Protein AF-A0A0J7KRP5-F1 (afdb_monomer_lite)

Sequence (145 aa):
MEEEKGASNAQILWSACQSLARAVKITSPDVTIRPLEHEIKAVSKAAPKEDPLVCAAIRSIPEEAAKRGVFPEDALRERFLKVENVARRLAMVPEEGAALPIYLLSYLQSFLIIKTANPIPKKELEDEPIDVNSLNTYDILQRAR

Organism: Lasius niger (NCBI:txid67767)

Radius of gyration: 23.89 Å; chains: 1; bounding box: 49×39×72 Å

pLDDT: mean 85.28, std 8.51, range [55.41, 94.62]

Secondary structure (DSSP, 8-state):
-HHHHHHHHHHHHHHHHHHHHHHHT---SS------HHHHHHHHHHS-TT-HHHHHHHHTS-HHHHHH----HHHHHHHHHHHHHHHHHTTTS-TT---HHHHHHHHHHHHHS-TTS-PPPHHHHTTPPP-GGG--HHHHHHHT-

InterPro domains:
  IPR019133 MICOS complex subunit MIC60 [PF09731] (3-145)
  IPR019133 MICOS complex subunit MIC60 [PTHR15415] (2-145)

Structure (mmCIF, N/CA/C/O backbone):
data_AF-A0A0J7KRP5-F1
#
_entry.id   AF-A0A0J7KRP5-F1
#
loop_
_atom_site.group_PDB
_atom_site.id
_atom_site.type_symbol
_atom_site.label_atom_id
_atom_site.label_alt_id
_atom_site.label_comp_id
_atom_site.label_asym_id
_atom_site.label_entity_id
_atom_site.label_seq_id
_atom_site.pdbx_PDB_ins_code
_atom_site.Cartn_x
_atom_site.Cartn_y
_atom_site.Cartn_z
_atom_site.occupancy
_atom_site.B_iso_or_equiv
_atom_site.auth_seq_id
_atom_site.auth_comp_id
_atom_site.auth_asym_id
_atom_site.auth_atom_id
_atom_site.pdbx_PDB_model_num
ATOM 1 N N . MET A 1 1 ? -20.192 0.481 43.162 1.00 58.44 1 MET A N 1
ATOM 2 C CA . MET A 1 1 ? -21.009 -0.320 42.219 1.00 58.44 1 MET A CA 1
ATOM 3 C C . MET A 1 1 ? -21.100 0.308 40.823 1.00 58.44 1 MET A C 1
ATOM 5 O O . MET A 1 1 ? -20.919 -0.417 39.855 1.00 58.44 1 MET A O 1
ATOM 9 N N . GLU A 1 2 ? -21.368 1.614 40.665 1.00 66.38 2 GLU A N 1
ATOM 10 C CA . GLU A 1 2 ? -21.346 2.259 39.330 1.00 66.38 2 GLU A CA 1
ATOM 11 C C . GLU A 1 2 ? -19.928 2.411 38.756 1.00 66.38 2 GLU A C 1
ATOM 13 O O . GLU A 1 2 ? -19.707 2.110 37.585 1.00 66.38 2 GLU A O 1
ATOM 18 N N . GLU A 1 3 ? -18.947 2.762 39.592 1.00 71.81 3 GLU A N 1
ATOM 19 C CA . GLU A 1 3 ? -17.533 2.863 39.192 1.00 71.81 3 GLU A CA 1
ATOM 20 C C . GLU A 1 3 ? -16.952 1.519 38.723 1.00 71.81 3 GLU A C 1
ATOM 22 O O . GLU A 1 3 ? -16.252 1.456 37.715 1.00 71.81 3 GLU A O 1
ATOM 27 N N . GLU A 1 4 ? -17.309 0.416 39.389 1.00 73.81 4 GLU A N 1
ATOM 28 C CA . GLU A 1 4 ? -16.887 -0.940 39.004 1.00 73.81 4 GLU A CA 1
ATOM 29 C C . GLU A 1 4 ? -17.476 -1.367 37.651 1.00 73.81 4 GLU A C 1
ATOM 31 O O . GLU A 1 4 ? -16.788 -1.990 36.842 1.00 73.81 4 GLU A O 1
ATOM 36 N N . LYS A 1 5 ? -18.733 -0.991 37.362 1.00 76.88 5 LYS A N 1
ATOM 37 C CA . LYS A 1 5 ? -19.363 -1.229 36.051 1.00 76.88 5 LYS A CA 1
ATOM 38 C C . LYS A 1 5 ? -18.689 -0.407 34.952 1.00 76.88 5 LYS A C 1
ATOM 40 O O . LYS A 1 5 ? -18.452 -0.930 33.866 1.00 76.88 5 LYS A O 1
ATOM 45 N N . GLY A 1 6 ? -18.345 0.851 35.235 1.00 77.25 6 GLY A N 1
ATOM 46 C CA . GLY A 1 6 ? -17.586 1.704 34.317 1.00 77.25 6 GLY A CA 1
ATOM 47 C C . GLY A 1 6 ? -16.208 1.122 33.992 1.00 77.25 6 GLY A C 1
ATOM 48 O O . GLY A 1 6 ? -15.852 0.995 32.820 1.00 77.25 6 GLY A O 1
ATOM 49 N N . ALA A 1 7 ? -15.472 0.684 35.017 1.00 81.56 7 ALA A N 1
ATOM 50 C CA . ALA A 1 7 ? -14.165 0.051 34.859 1.00 81.56 7 ALA A CA 1
ATOM 51 C C . ALA A 1 7 ? -14.240 -1.258 34.053 1.00 81.56 7 ALA A C 1
ATOM 53 O O . ALA A 1 7 ? -13.416 -1.485 33.166 1.00 81.56 7 ALA A O 1
ATOM 54 N N . SER A 1 8 ? -15.255 -2.093 34.303 1.00 84.31 8 SER A N 1
ATOM 55 C CA . SER A 1 8 ? -15.474 -3.335 33.551 1.00 84.31 8 SER A CA 1
ATOM 56 C C . SER A 1 8 ? -15.777 -3.072 32.069 1.00 84.31 8 SER A C 1
ATOM 58 O O . SER A 1 8 ? -15.164 -3.685 31.194 1.00 84.31 8 SER A O 1
ATOM 60 N N . ASN A 1 9 ? -16.645 -2.104 31.764 1.00 85.81 9 ASN A N 1
ATOM 61 C CA . ASN A 1 9 ? -16.977 -1.744 30.382 1.00 85.81 9 ASN A CA 1
ATOM 62 C C . ASN A 1 9 ? -15.759 -1.206 29.617 1.00 85.81 9 ASN A C 1
ATOM 64 O O . ASN A 1 9 ? -15.531 -1.582 28.467 1.00 85.81 9 ASN A O 1
ATOM 68 N N . ALA A 1 10 ? -14.935 -0.378 30.265 1.00 86.75 10 ALA A N 1
ATOM 69 C CA . ALA A 1 10 ? -13.707 0.140 29.670 1.00 86.75 10 ALA A CA 1
ATOM 70 C C . ALA A 1 10 ? -12.704 -0.981 29.336 1.00 86.75 10 ALA A C 1
ATOM 72 O O . ALA A 1 10 ? -12.079 -0.955 28.275 1.00 86.75 10 ALA A O 1
ATOM 73 N N . GLN A 1 11 ? -12.583 -1.999 30.196 1.00 90.50 11 GLN A N 1
ATOM 74 C CA . GLN A 1 11 ? -11.738 -3.169 29.932 1.00 90.50 11 GLN A CA 1
ATOM 75 C C . GLN A 1 11 ? -12.235 -3.976 28.727 1.00 90.50 11 GLN A C 1
ATOM 77 O O . GLN A 1 11 ? -11.433 -4.383 27.881 1.00 90.50 11 GLN A O 1
ATOM 82 N N . ILE A 1 12 ? -13.552 -4.178 28.616 1.00 91.38 12 ILE A N 1
ATOM 83 C CA . ILE A 1 12 ? -14.155 -4.899 27.489 1.00 91.38 12 ILE A CA 1
ATOM 84 C C . ILE A 1 12 ? -13.910 -4.130 26.185 1.00 91.38 12 ILE A C 1
ATOM 86 O O . ILE A 1 12 ? -13.427 -4.718 25.214 1.00 91.38 12 ILE A O 1
ATOM 90 N N . LEU A 1 13 ? -14.134 -2.813 26.180 1.00 91.56 13 LEU A N 1
ATOM 91 C CA . LEU A 1 13 ? -13.856 -1.954 25.029 1.00 91.56 13 LEU A CA 1
ATOM 92 C C . LEU A 1 13 ? -12.380 -1.999 24.623 1.00 91.56 13 LEU A C 1
ATOM 94 O O . LEU A 1 13 ? -12.068 -2.214 23.452 1.00 91.56 13 LEU A O 1
ATOM 98 N N . TRP A 1 14 ? -11.466 -1.877 25.586 1.00 92.94 14 TRP A N 1
ATOM 99 C CA . TRP A 1 14 ? -10.030 -1.983 25.335 1.00 92.94 14 TRP A CA 1
ATOM 100 C C . TRP A 1 14 ? -9.656 -3.323 24.692 1.00 92.94 14 TRP A C 1
ATOM 102 O O . TRP A 1 14 ? -8.918 -3.356 23.706 1.00 92.94 14 TRP A O 1
ATOM 112 N N . SER A 1 15 ? -10.200 -4.431 25.200 1.00 94.62 15 SER A N 1
ATOM 113 C CA . SER A 1 15 ? -9.934 -5.768 24.658 1.00 94.62 15 SER A CA 1
ATOM 114 C C . SER A 1 15 ? -10.456 -5.947 23.223 1.00 94.62 15 SER A C 1
ATOM 116 O O . SER A 1 15 ? -9.783 -6.568 22.390 1.00 94.62 15 SER A O 1
ATOM 118 N N . ALA A 1 16 ? -11.608 -5.346 22.903 1.00 93.19 16 ALA A N 1
ATOM 119 C CA . ALA A 1 16 ? -12.168 -5.335 21.556 1.00 93.19 16 ALA A CA 1
ATOM 120 C C . ALA A 1 16 ? -11.287 -4.515 20.598 1.00 93.19 16 ALA A C 1
ATOM 122 O O . ALA A 1 16 ? -10.922 -5.006 19.528 1.00 93.19 16 ALA A O 1
ATOM 123 N N . CYS A 1 17 ? -10.849 -3.322 21.013 1.00 92.88 17 CYS A N 1
ATOM 124 C CA . CYS A 1 17 ? -9.926 -2.487 20.241 1.00 92.88 17 CYS A CA 1
ATOM 125 C C . CYS A 1 17 ? -8.575 -3.177 20.005 1.00 92.88 17 CYS A C 1
ATOM 127 O O . CYS A 1 17 ? -8.038 -3.126 18.902 1.00 92.88 17 CYS A O 1
ATOM 129 N N . GLN A 1 18 ? -8.038 -3.875 21.009 1.00 94.12 18 GLN A N 1
ATOM 130 C CA . GLN A 1 18 ? -6.805 -4.653 20.869 1.00 94.12 18 GLN A CA 1
ATOM 131 C C . GLN A 1 18 ? -6.960 -5.811 19.880 1.00 94.12 18 GLN A C 1
ATOM 133 O O . GLN A 1 18 ? -6.052 -6.087 19.096 1.00 94.12 18 GLN A O 1
ATOM 138 N N . SER A 1 19 ? -8.116 -6.475 19.881 1.00 92.38 19 SER A N 1
ATOM 139 C CA . SER A 1 19 ? -8.410 -7.536 18.915 1.00 92.38 19 SER A CA 1
ATOM 140 C C . SER A 1 19 ? -8.477 -6.991 17.487 1.00 92.38 19 SER A C 1
ATOM 142 O O . SER A 1 19 ? -7.871 -7.576 16.591 1.00 92.38 19 SER A O 1
ATOM 144 N N . LEU A 1 20 ? -9.120 -5.834 17.288 1.00 91.06 20 LEU A N 1
ATOM 145 C CA . LEU A 1 20 ? -9.148 -5.139 15.999 1.00 91.06 20 LEU A CA 1
ATOM 146 C C . LEU A 1 20 ? -7.741 -4.705 15.554 1.00 91.06 20 LEU A C 1
ATOM 148 O O . LEU A 1 20 ? -7.345 -4.959 14.421 1.00 91.06 20 LEU A O 1
ATOM 152 N N . ALA A 1 21 ? -6.950 -4.110 16.450 1.00 91.25 21 ALA A N 1
ATOM 153 C CA . ALA A 1 21 ? -5.587 -3.675 16.146 1.00 91.25 21 ALA A CA 1
ATOM 154 C C . ALA A 1 21 ? -4.686 -4.848 15.728 1.00 91.25 21 ALA A C 1
ATOM 156 O O . ALA A 1 21 ? -3.899 -4.726 14.790 1.00 91.25 21 ALA A O 1
ATOM 157 N N . ARG A 1 22 ? -4.827 -6.006 16.385 1.00 88.75 22 ARG A N 1
ATOM 158 C CA . ARG A 1 22 ? -4.129 -7.237 15.992 1.00 88.75 22 ARG A CA 1
ATOM 159 C C . ARG A 1 22 ? -4.597 -7.755 14.640 1.00 88.75 22 ARG A C 1
ATOM 161 O O . ARG A 1 22 ? -3.756 -8.195 13.871 1.00 88.75 22 ARG A O 1
ATOM 168 N N . ALA A 1 23 ? -5.896 -7.680 14.346 1.00 87.75 23 ALA A N 1
ATOM 169 C CA . ALA A 1 23 ? -6.457 -8.091 13.060 1.00 87.75 23 ALA A CA 1
ATOM 170 C C . ALA A 1 23 ? -5.892 -7.276 11.884 1.00 87.75 23 ALA A C 1
ATOM 172 O O . ALA A 1 23 ? -5.677 -7.821 10.807 1.00 87.75 23 ALA A O 1
ATOM 173 N N . VAL A 1 24 ? -5.610 -5.987 12.102 1.00 88.75 24 VAL A N 1
ATOM 174 C CA . VAL A 1 24 ? -5.020 -5.095 11.088 1.00 88.75 24 VAL A CA 1
ATOM 175 C C . VAL A 1 24 ? -3.506 -5.297 10.949 1.00 88.75 24 VAL A C 1
ATOM 177 O O . VAL A 1 24 ? -2.963 -5.169 9.856 1.00 88.75 24 VAL A O 1
ATOM 180 N N . LYS A 1 25 ? -2.809 -5.628 12.043 1.00 86.06 25 LYS A N 1
ATOM 181 C CA . LYS A 1 25 ? -1.342 -5.771 12.086 1.00 86.06 25 LYS A CA 1
ATOM 182 C C . LYS A 1 25 ? -0.838 -7.202 11.864 1.00 86.06 25 LYS A C 1
ATOM 184 O O . LYS A 1 25 ? 0.277 -7.508 12.271 1.00 86.06 25 LYS A O 1
ATOM 189 N N . ILE A 1 26 ? -1.636 -8.106 11.293 1.00 78.50 26 ILE A N 1
ATOM 190 C CA . ILE A 1 26 ? -1.206 -9.500 11.101 1.00 78.50 26 ILE A CA 1
ATOM 191 C C . ILE A 1 26 ? -0.001 -9.535 10.155 1.00 78.50 26 ILE A C 1
ATOM 193 O O . ILE A 1 26 ? -0.157 -9.406 8.949 1.00 78.50 26 ILE A O 1
ATOM 197 N N . THR A 1 27 ? 1.194 -9.758 10.695 1.00 63.62 27 THR A N 1
ATOM 198 C CA . THR A 1 27 ? 2.411 -10.004 9.916 1.00 63.62 27 THR A CA 1
ATOM 199 C C . THR A 1 27 ? 2.556 -11.514 9.724 1.00 63.62 27 THR A C 1
ATOM 201 O O . THR A 1 27 ? 3.267 -12.179 10.475 1.00 63.62 27 THR A O 1
ATOM 204 N N . SER A 1 28 ? 1.825 -12.089 8.765 1.00 63.41 28 SER A N 1
ATOM 205 C CA . SER A 1 28 ? 2.023 -13.477 8.326 1.00 63.41 28 SER A CA 1
ATOM 206 C C . SER A 1 28 ? 2.585 -13.521 6.900 1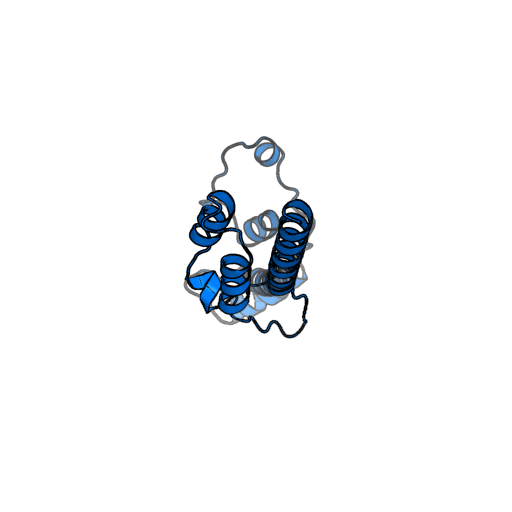.00 63.41 28 SER A C 1
ATOM 208 O O . SER A 1 28 ? 2.175 -12.714 6.065 1.00 63.41 28 SER A O 1
ATOM 210 N N . PRO A 1 29 ? 3.514 -14.453 6.604 1.00 59.00 29 PRO A N 1
ATOM 211 C CA . PRO A 1 29 ? 4.128 -14.581 5.278 1.00 59.00 29 PRO A CA 1
ATOM 212 C C . PRO A 1 29 ? 3.119 -15.019 4.205 1.00 59.00 29 PRO A C 1
ATOM 214 O O . PRO A 1 29 ? 3.212 -14.585 3.060 1.00 59.00 29 PRO A O 1
ATOM 217 N N . ASP A 1 30 ? 2.114 -15.814 4.586 1.00 64.00 30 ASP A N 1
ATOM 218 C CA . ASP A 1 30 ? 0.900 -16.004 3.794 1.00 64.00 30 ASP A CA 1
ATOM 219 C C . ASP A 1 30 ? -0.083 -14.898 4.170 1.00 64.00 30 ASP A C 1
ATOM 221 O O . ASP A 1 30 ? -0.697 -14.908 5.241 1.00 64.00 30 ASP A O 1
ATOM 225 N N . VAL A 1 31 ? -0.174 -13.886 3.311 1.00 62.94 31 VAL A N 1
ATOM 226 C CA . VAL A 1 31 ? -0.999 -12.694 3.522 1.00 62.94 31 VAL A CA 1
ATOM 227 C C . VAL A 1 31 ? -2.464 -13.046 3.265 1.00 62.94 31 VAL A C 1
ATOM 229 O O . VAL A 1 31 ? -3.053 -12.685 2.247 1.00 62.94 31 VAL A O 1
ATOM 232 N N . THR A 1 32 ? -3.070 -13.791 4.184 1.00 71.94 32 THR A N 1
ATOM 233 C CA . THR A 1 32 ? -4.509 -14.037 4.175 1.00 71.94 32 THR A CA 1
ATOM 234 C C . THR A 1 32 ? -5.200 -12.846 4.818 1.00 71.94 32 THR A C 1
ATOM 236 O O . THR A 1 32 ? -5.224 -12.707 6.043 1.00 71.94 32 THR A O 1
ATOM 239 N N . ILE A 1 33 ? -5.750 -11.964 3.987 1.00 82.75 33 ILE A N 1
ATOM 240 C CA . ILE A 1 33 ? -6.621 -10.896 4.473 1.00 82.75 33 ILE A CA 1
ATOM 241 C C . ILE A 1 33 ? -7.876 -11.547 5.051 1.00 82.75 33 ILE A C 1
ATOM 243 O O . ILE A 1 33 ? -8.466 -12.428 4.420 1.00 82.75 33 ILE A O 1
ATOM 247 N N . ARG A 1 34 ? -8.292 -11.103 6.235 1.00 86.44 34 ARG A N 1
ATOM 248 C CA . ARG A 1 34 ? -9.556 -11.518 6.839 1.00 86.44 34 ARG A CA 1
ATOM 249 C C . ARG A 1 34 ? -10.511 -10.330 6.978 1.00 86.44 34 ARG A C 1
ATOM 251 O O . ARG A 1 34 ? -10.038 -9.222 7.241 1.00 86.44 34 ARG A O 1
ATOM 258 N N . PRO A 1 35 ? -11.831 -10.548 6.864 1.00 91.06 35 PRO A N 1
ATOM 259 C CA . PRO A 1 35 ? -12.830 -9.524 7.157 1.00 91.06 35 PRO A CA 1
ATOM 260 C C . PRO A 1 35 ? -12.669 -8.965 8.579 1.00 91.06 35 PRO A C 1
ATOM 262 O O . PRO A 1 35 ? -12.409 -9.729 9.507 1.00 91.06 35 PRO A O 1
ATOM 265 N N . LEU A 1 36 ? -12.858 -7.652 8.749 1.00 91.62 36 LEU A N 1
ATOM 266 C CA . LEU A 1 36 ? -12.781 -6.947 10.043 1.00 91.62 36 LEU A CA 1
ATOM 267 C C . LEU A 1 36 ? -14.163 -6.715 10.675 1.00 91.62 36 LEU A C 1
ATOM 269 O O . LEU A 1 36 ? -14.282 -6.137 11.755 1.00 91.62 36 LEU A O 1
ATOM 273 N N . GLU A 1 37 ? -15.231 -7.121 9.988 1.00 92.00 37 GLU A N 1
ATOM 274 C CA . GLU A 1 37 ? -16.612 -6.860 10.392 1.00 92.00 37 GLU A CA 1
ATOM 275 C C . GLU A 1 37 ? -16.945 -7.431 11.779 1.00 92.00 37 GLU A C 1
ATOM 277 O O . GLU A 1 37 ? -17.687 -6.813 12.546 1.00 92.00 37 GLU A O 1
ATOM 282 N N . HIS A 1 38 ? -16.382 -8.589 12.130 1.00 91.31 38 HIS A N 1
ATOM 283 C CA . HIS A 1 38 ? -16.604 -9.207 13.435 1.00 91.31 38 HIS A CA 1
ATOM 284 C C . HIS A 1 38 ? -15.993 -8.365 14.567 1.00 91.31 38 HIS A C 1
ATOM 286 O O . HIS A 1 38 ? -16.648 -8.101 15.576 1.00 91.31 38 HIS A O 1
ATOM 292 N N . GLU A 1 39 ? -14.764 -7.893 14.383 1.00 91.94 39 GLU A N 1
ATOM 293 C CA . GLU A 1 39 ? -14.031 -7.059 15.329 1.00 91.94 39 GLU A CA 1
ATOM 294 C C . GLU A 1 39 ? -14.662 -5.669 15.461 1.00 91.94 39 GLU A C 1
ATOM 296 O O . GLU A 1 39 ? -14.823 -5.174 16.575 1.00 91.94 39 GLU A O 1
ATOM 301 N N . ILE A 1 40 ? -15.110 -5.069 14.355 1.00 92.38 40 ILE A N 1
ATOM 302 C CA . ILE A 1 40 ? -15.822 -3.782 14.367 1.00 92.38 40 ILE A CA 1
ATOM 303 C C . ILE A 1 40 ? -17.152 -3.906 15.129 1.00 92.38 40 ILE A C 1
ATOM 305 O O . ILE A 1 40 ? -17.466 -3.060 15.968 1.00 92.38 40 ILE A O 1
ATOM 309 N N . LYS A 1 41 ? -17.911 -4.993 14.915 1.00 91.75 41 LYS A N 1
ATOM 310 C CA . LYS A 1 41 ? -19.137 -5.290 15.682 1.00 91.75 41 LYS A CA 1
ATOM 311 C C . LYS A 1 41 ? -18.856 -5.543 17.164 1.00 91.75 41 LYS A C 1
ATOM 313 O O . LYS A 1 41 ? -19.700 -5.242 18.007 1.00 91.75 41 LYS A O 1
ATOM 318 N N . ALA A 1 42 ? -17.704 -6.116 17.507 1.00 91.25 42 ALA A N 1
ATOM 319 C CA . ALA A 1 42 ? -17.309 -6.298 18.900 1.00 91.25 42 ALA A CA 1
ATOM 320 C C . ALA A 1 42 ? -17.039 -4.946 19.579 1.00 91.25 42 ALA A C 1
ATOM 322 O O . ALA A 1 42 ? -17.541 -4.712 20.676 1.00 91.25 42 ALA A O 1
ATOM 323 N N . VAL A 1 43 ? -16.339 -4.028 18.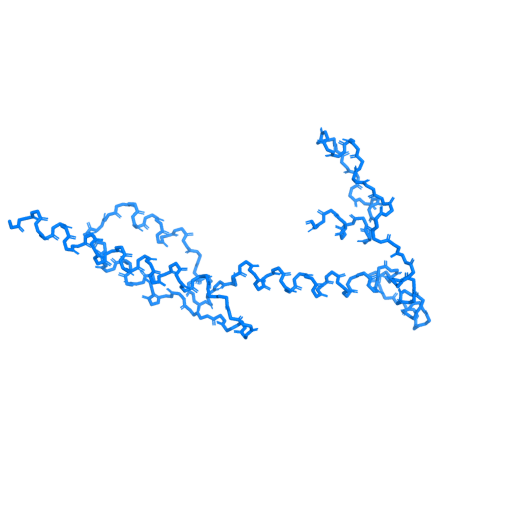900 1.00 91.50 43 VAL A N 1
ATOM 324 C CA . VAL A 1 43 ? -16.110 -2.657 19.391 1.00 91.50 43 VAL A CA 1
ATOM 325 C C . VAL A 1 43 ? -17.433 -1.901 19.544 1.00 91.50 43 VAL A C 1
ATOM 327 O O . VAL A 1 43 ? -17.662 -1.282 20.581 1.00 91.50 43 VAL A O 1
ATOM 330 N N . SER A 1 44 ? -18.350 -2.016 18.576 1.00 90.06 44 SER A N 1
ATOM 331 C CA . SER A 1 44 ? -19.655 -1.344 18.648 1.00 90.06 44 SER A CA 1
ATOM 332 C C . SER A 1 44 ? -20.527 -1.836 19.809 1.00 90.06 44 SER A C 1
ATOM 334 O O . SER A 1 44 ? -21.317 -1.069 20.345 1.00 90.06 44 SER A O 1
ATOM 336 N N . LYS A 1 45 ? -20.415 -3.117 20.185 1.00 89.06 45 LYS A N 1
ATOM 337 C CA . LYS A 1 45 ? -21.156 -3.717 21.310 1.00 89.06 45 LYS A CA 1
ATOM 338 C C . LYS A 1 45 ? -20.521 -3.430 22.668 1.00 89.06 45 LYS A C 1
ATOM 340 O O . LYS A 1 45 ? -21.232 -3.389 23.666 1.00 89.06 45 LYS A O 1
ATOM 345 N N . ALA A 1 46 ? -19.197 -3.302 22.705 1.00 87.00 46 ALA A N 1
ATOM 346 C CA . ALA A 1 46 ? -18.433 -3.037 23.919 1.00 87.00 46 ALA A CA 1
ATOM 347 C C . ALA A 1 46 ? -18.519 -1.572 24.371 1.00 87.00 46 ALA A C 1
ATOM 349 O O . ALA A 1 46 ? -18.310 -1.276 25.546 1.00 87.00 46 ALA A O 1
ATOM 350 N N . ALA A 1 47 ? -18.800 -0.659 23.440 1.00 84.25 47 ALA A N 1
ATOM 351 C CA . ALA A 1 47 ? -18.925 0.754 23.741 1.00 84.25 47 ALA A CA 1
ATOM 352 C C . ALA A 1 47 ? -20.154 1.036 24.629 1.00 84.25 47 ALA A C 1
ATOM 354 O O . ALA A 1 47 ? -21.207 0.412 24.447 1.00 84.25 47 ALA A O 1
ATOM 355 N N . PRO A 1 48 ? -20.059 1.998 25.567 1.00 80.00 48 PRO A N 1
ATOM 356 C CA . PRO A 1 48 ? -21.229 2.550 26.241 1.00 80.00 48 PRO A CA 1
ATOM 357 C C . PRO A 1 48 ? -22.262 3.016 25.208 1.00 80.00 48 PRO A C 1
ATOM 359 O O . PRO A 1 48 ? -21.886 3.424 24.108 1.00 80.00 48 PRO A O 1
ATOM 362 N N . LYS A 1 49 ? -23.555 2.945 25.557 1.00 70.69 49 LYS A N 1
ATOM 363 C CA . LYS A 1 49 ? -24.661 3.318 24.658 1.00 70.69 49 LYS A CA 1
ATOM 364 C C . LYS A 1 49 ? -24.355 4.652 23.964 1.00 70.69 49 LYS A C 1
ATOM 366 O O . LYS A 1 49 ? -24.331 5.684 24.622 1.00 70.69 49 LYS A O 1
ATOM 371 N N . GLU A 1 50 ? -24.130 4.579 22.653 1.00 68.81 50 GLU A N 1
ATOM 372 C CA . GLU A 1 50 ? -23.976 5.724 21.748 1.00 68.81 50 GLU A CA 1
ATOM 373 C C . GLU A 1 50 ? -22.842 6.697 22.108 1.00 68.81 50 GLU A C 1
ATOM 375 O O . GLU A 1 50 ? -23.002 7.905 21.957 1.00 68.81 50 GLU A O 1
ATOM 380 N N . ASP A 1 51 ? -21.678 6.191 22.537 1.00 84.62 51 ASP A N 1
ATOM 381 C CA . ASP A 1 51 ? -20.477 7.031 22.621 1.00 84.62 51 ASP A CA 1
ATOM 382 C C . ASP A 1 51 ? -20.212 7.711 21.253 1.00 84.62 51 ASP A C 1
ATOM 384 O O . ASP A 1 51 ? -19.907 7.017 20.268 1.00 84.62 51 ASP A O 1
ATOM 388 N N . PRO A 1 52 ? -20.315 9.057 21.162 1.00 88.19 52 PRO A N 1
ATOM 389 C CA . PRO A 1 52 ? -20.170 9.777 19.901 1.00 88.19 52 PRO A CA 1
ATOM 390 C C . PRO A 1 52 ? -18.819 9.529 19.233 1.00 88.19 52 PRO A C 1
ATOM 392 O O . PRO A 1 52 ? -18.744 9.477 18.003 1.00 88.19 52 PRO A O 1
ATOM 395 N N . LEU A 1 53 ? -17.759 9.344 20.028 1.00 88.69 53 LEU A N 1
ATOM 396 C CA . LEU A 1 53 ? -16.407 9.127 19.528 1.00 88.69 53 LEU A CA 1
ATOM 397 C C . LEU A 1 53 ? -16.294 7.763 18.845 1.00 88.69 53 LEU A C 1
ATOM 399 O O . LEU A 1 53 ? -15.795 7.665 17.723 1.00 88.69 53 LEU A O 1
ATOM 403 N N . VAL A 1 54 ? -16.800 6.714 19.498 1.00 89.31 54 VAL A N 1
ATOM 404 C CA . VAL A 1 54 ? -16.755 5.351 18.954 1.00 89.31 54 VAL A CA 1
ATOM 405 C C . VAL A 1 54 ? -17.650 5.239 17.721 1.00 89.31 54 VAL A C 1
ATOM 407 O O . VAL A 1 54 ? -17.243 4.662 16.713 1.00 89.31 54 VAL A O 1
ATOM 410 N N . CYS A 1 55 ? -18.838 5.847 17.745 1.00 88.12 55 CYS A N 1
ATOM 411 C CA . CYS A 1 55 ? -19.720 5.879 16.581 1.00 88.12 55 CYS A CA 1
ATOM 412 C C . CYS A 1 55 ? -19.095 6.619 15.390 1.00 88.12 55 CYS A C 1
ATOM 414 O O . CYS A 1 55 ? -19.201 6.135 14.261 1.00 88.12 55 CYS A O 1
ATOM 416 N N . ALA A 1 56 ? -18.435 7.759 15.614 1.00 91.62 56 ALA A N 1
ATOM 417 C CA . ALA A 1 56 ? -17.742 8.491 14.555 1.00 91.62 56 ALA A CA 1
ATOM 418 C C . ALA A 1 56 ? -16.572 7.682 13.971 1.00 91.62 56 ALA A C 1
ATOM 420 O O . ALA A 1 56 ? -16.437 7.601 12.751 1.00 91.62 56 ALA A O 1
ATOM 421 N N . ALA A 1 57 ? -15.779 7.029 14.827 1.00 91.31 57 ALA A N 1
ATOM 422 C CA . ALA A 1 57 ? -14.654 6.197 14.405 1.00 91.31 57 ALA A CA 1
ATOM 423 C C . ALA A 1 57 ? -15.091 4.954 13.615 1.00 91.31 57 ALA A C 1
ATOM 425 O O . ALA A 1 57 ? -14.434 4.578 12.655 1.00 91.31 57 ALA A O 1
ATOM 426 N N . ILE A 1 58 ? -16.207 4.316 13.977 1.00 90.69 58 ILE A N 1
ATOM 427 C CA . ILE A 1 58 ? -16.728 3.169 13.216 1.00 90.69 58 ILE A CA 1
ATOM 428 C C . ILE A 1 58 ? -17.286 3.623 11.861 1.00 90.69 58 ILE A C 1
ATOM 430 O O . ILE A 1 58 ? -17.072 2.950 10.857 1.00 90.69 58 ILE A O 1
ATOM 434 N N . ARG A 1 59 ? -17.974 4.772 11.813 1.00 90.62 59 ARG A N 1
ATOM 435 C CA . ARG A 1 59 ? -18.537 5.330 10.569 1.00 90.62 59 ARG A CA 1
ATOM 436 C C . ARG A 1 59 ? -17.476 5.816 9.584 1.00 90.62 59 ARG A C 1
ATOM 438 O O . ARG A 1 59 ? -17.767 5.879 8.395 1.00 90.62 59 ARG A O 1
ATOM 445 N N . SER A 1 60 ? -16.278 6.169 10.050 1.00 93.00 60 SER A N 1
ATOM 446 C CA . SER A 1 60 ? -15.179 6.579 9.169 1.00 93.00 60 SER A CA 1
ATOM 447 C C . SER A 1 60 ? -14.480 5.402 8.482 1.00 93.00 60 SER A C 1
ATOM 449 O O . SER A 1 60 ? -13.729 5.621 7.532 1.00 93.00 60 SER A O 1
ATOM 451 N N . ILE A 1 61 ? -14.723 4.161 8.922 1.00 91.94 61 ILE A N 1
ATOM 452 C CA . ILE A 1 61 ? -14.139 2.967 8.304 1.00 91.94 61 ILE A CA 1
ATOM 453 C C . ILE A 1 61 ? -14.882 2.661 6.992 1.00 91.94 61 ILE A C 1
ATOM 455 O O . ILE A 1 61 ? -16.093 2.435 7.019 1.00 91.94 61 ILE A O 1
ATOM 459 N N . PRO A 1 62 ? -14.181 2.582 5.845 1.00 93.69 62 PRO A N 1
ATOM 460 C CA . PRO A 1 62 ? -14.800 2.204 4.579 1.00 93.69 62 PRO A CA 1
ATOM 461 C C . PRO A 1 62 ? -15.401 0.794 4.627 1.00 93.69 62 PRO A C 1
ATOM 463 O O . PRO A 1 62 ? -14.772 -0.142 5.130 1.00 93.69 62 PRO A O 1
ATOM 466 N N . GLU A 1 63 ? -16.577 0.599 4.022 1.00 91.62 63 GLU A N 1
ATOM 467 C CA . GLU A 1 63 ? -17.226 -0.722 3.976 1.00 91.62 63 GLU A CA 1
ATOM 468 C C . GLU A 1 63 ? -16.356 -1.793 3.310 1.00 91.62 63 GLU A C 1
ATOM 470 O O . GLU A 1 63 ? -16.372 -2.957 3.715 1.00 91.62 63 GLU A O 1
ATOM 475 N N . GLU A 1 64 ? -15.576 -1.405 2.298 1.00 92.00 64 GLU A N 1
ATOM 476 C CA . GLU A 1 64 ? -14.658 -2.310 1.611 1.00 92.00 64 GLU A CA 1
ATOM 477 C C . GLU A 1 64 ? -13.590 -2.850 2.572 1.00 92.00 64 GLU A C 1
ATOM 479 O O . GLU A 1 64 ? -13.317 -4.051 2.580 1.00 92.00 64 GLU A O 1
ATOM 484 N N . ALA A 1 65 ? -13.043 -1.992 3.440 1.00 90.31 65 ALA A N 1
ATOM 485 C CA . ALA A 1 65 ? -12.071 -2.389 4.455 1.00 90.31 65 ALA A CA 1
ATOM 486 C C . ALA A 1 65 ? -12.699 -3.305 5.516 1.00 90.31 65 ALA A C 1
ATOM 488 O O . ALA A 1 65 ? -12.046 -4.238 5.979 1.00 90.31 65 ALA A O 1
ATOM 489 N N . ALA A 1 66 ? -13.971 -3.096 5.866 1.00 91.88 66 ALA A N 1
ATOM 490 C CA . ALA A 1 66 ? -14.679 -3.951 6.817 1.00 91.88 66 ALA A CA 1
ATOM 491 C C . ALA A 1 66 ? -14.952 -5.360 6.256 1.00 91.88 66 ALA A C 1
ATOM 493 O O . ALA A 1 66 ? -14.711 -6.354 6.944 1.00 91.88 66 ALA A O 1
ATOM 494 N N . LYS A 1 67 ? -15.423 -5.452 5.005 1.00 91.69 67 LYS A N 1
ATOM 495 C CA . LYS A 1 67 ? -15.813 -6.719 4.358 1.00 91.69 67 LYS A CA 1
ATOM 496 C C . LYS A 1 67 ? -14.611 -7.526 3.864 1.00 91.69 67 LYS A C 1
ATOM 498 O O . LYS A 1 67 ? -14.565 -8.732 4.071 1.00 91.69 67 LYS A O 1
ATOM 503 N N . ARG A 1 68 ? -13.640 -6.878 3.210 1.00 89.88 68 ARG A N 1
ATOM 504 C CA . ARG A 1 68 ? -12.445 -7.543 2.657 1.00 89.88 68 ARG A CA 1
ATOM 505 C C . ARG A 1 68 ? -11.339 -7.702 3.695 1.00 89.88 68 ARG A C 1
ATOM 507 O O . ARG A 1 68 ? -10.630 -8.702 3.672 1.00 89.88 68 ARG A O 1
ATOM 514 N N . GLY A 1 69 ? -11.192 -6.711 4.570 1.00 89.31 69 GLY A N 1
ATOM 515 C CA . GLY A 1 69 ? -10.014 -6.512 5.405 1.00 89.31 69 GLY A CA 1
ATOM 516 C C . GLY A 1 69 ? -8.939 -5.663 4.727 1.00 89.31 69 GLY A C 1
ATOM 517 O O . GLY A 1 69 ? -9.083 -5.210 3.584 1.00 89.31 69 GLY A O 1
ATOM 518 N N . VAL A 1 70 ? -7.851 -5.432 5.460 1.00 90.94 70 VAL A N 1
ATOM 519 C CA . VAL A 1 70 ? -6.772 -4.515 5.075 1.00 90.94 70 VAL A CA 1
ATOM 520 C C . VAL A 1 70 ? -5.450 -5.269 5.018 1.00 90.94 70 VAL A C 1
ATOM 522 O O . VAL A 1 70 ? -5.194 -6.156 5.829 1.00 90.94 70 VAL A O 1
ATOM 525 N N . PHE A 1 71 ? -4.614 -4.917 4.043 1.00 88.50 71 PHE A N 1
ATOM 526 C CA . PHE A 1 71 ? -3.253 -5.428 3.978 1.00 88.50 71 PHE A CA 1
ATOM 527 C C . PHE A 1 71 ? -2.379 -4.735 5.030 1.00 88.50 71 PHE A C 1
ATOM 529 O O . PHE A 1 71 ? -2.395 -3.504 5.099 1.00 88.50 71 PHE A O 1
ATOM 536 N N . PRO A 1 72 ? -1.587 -5.485 5.809 1.00 88.12 72 PRO A N 1
ATOM 537 C CA . PRO A 1 72 ? -0.632 -4.890 6.732 1.00 88.12 72 PRO A CA 1
ATOM 538 C C . PRO A 1 72 ? 0.464 -4.154 5.948 1.00 88.12 72 PRO A C 1
ATOM 540 O O . PRO A 1 72 ? 0.787 -4.511 4.810 1.00 88.12 72 PRO A O 1
ATOM 543 N N . GLU A 1 73 ? 1.064 -3.144 6.578 1.00 86.19 73 GLU A N 1
ATOM 544 C CA . GLU A 1 73 ? 2.134 -2.331 5.985 1.00 86.19 73 GLU A CA 1
ATOM 545 C C . GLU A 1 73 ? 3.295 -3.196 5.473 1.00 86.19 73 GLU A C 1
ATOM 547 O O . GLU A 1 73 ? 3.764 -3.002 4.353 1.00 86.19 73 GLU A O 1
ATOM 552 N N . ASP A 1 74 ? 3.697 -4.207 6.245 1.00 85.56 74 ASP A N 1
ATOM 553 C CA . ASP A 1 74 ? 4.791 -5.110 5.880 1.00 85.56 74 ASP A CA 1
ATOM 554 C C . ASP A 1 74 ? 4.494 -5.896 4.595 1.00 85.56 74 ASP A C 1
ATOM 556 O O . ASP A 1 74 ? 5.357 -6.014 3.724 1.00 85.56 74 ASP A O 1
ATOM 560 N N . ALA A 1 75 ? 3.256 -6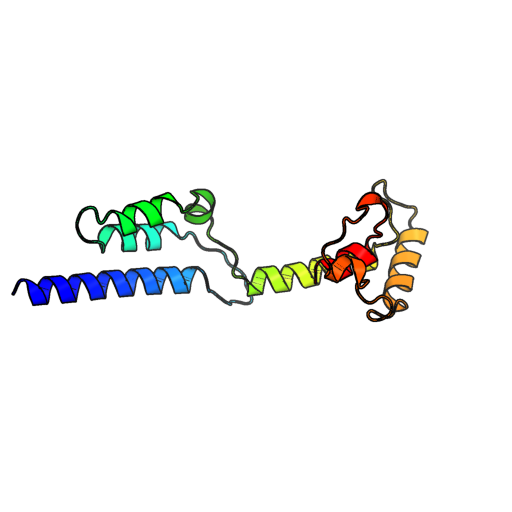.378 4.427 1.00 86.94 75 ALA A N 1
ATOM 561 C CA . ALA A 1 75 ? 2.857 -7.091 3.215 1.00 86.94 75 ALA A CA 1
ATOM 562 C C . ALA A 1 75 ? 2.817 -6.163 1.998 1.00 86.94 75 ALA A C 1
ATOM 564 O O . ALA A 1 75 ? 3.213 -6.558 0.900 1.00 86.94 75 ALA A O 1
ATOM 565 N N . LEU A 1 76 ? 2.340 -4.927 2.174 1.00 88.00 76 LEU A N 1
ATOM 566 C CA . LEU A 1 76 ? 2.358 -3.926 1.108 1.00 88.00 76 LEU A CA 1
ATOM 567 C C . LEU A 1 76 ? 3.793 -3.574 0.715 1.00 88.00 76 LEU A C 1
ATOM 569 O O . LEU A 1 76 ? 4.094 -3.535 -0.477 1.00 88.00 76 LEU A O 1
ATOM 573 N N . ARG A 1 77 ? 4.687 -3.416 1.695 1.00 88.25 77 ARG A N 1
ATOM 574 C CA . ARG A 1 77 ? 6.115 -3.171 1.472 1.00 88.25 77 ARG A CA 1
ATOM 575 C C . ARG A 1 77 ? 6.766 -4.319 0.702 1.00 88.25 77 ARG A C 1
ATOM 577 O O . ARG A 1 77 ? 7.443 -4.074 -0.292 1.00 88.25 77 ARG A O 1
ATOM 584 N N . GLU A 1 78 ? 6.539 -5.571 1.096 1.00 88.19 78 GLU A N 1
ATOM 585 C CA . GLU A 1 78 ? 7.110 -6.725 0.390 1.00 88.19 78 GLU A CA 1
ATOM 586 C C . GLU A 1 78 ? 6.581 -6.836 -1.050 1.00 88.19 78 GLU A C 1
ATOM 588 O O . GLU A 1 78 ? 7.341 -7.084 -1.992 1.00 88.19 78 GLU A O 1
ATOM 593 N N . ARG A 1 79 ? 5.277 -6.607 -1.252 1.00 88.81 79 ARG A N 1
ATOM 594 C CA . ARG A 1 79 ? 4.676 -6.567 -2.593 1.00 88.81 79 ARG A CA 1
ATOM 595 C C . ARG A 1 79 ? 5.259 -5.438 -3.433 1.00 88.81 79 ARG A C 1
ATOM 597 O O . ARG A 1 79 ? 5.546 -5.663 -4.607 1.00 88.81 79 ARG A O 1
ATOM 604 N N . PHE A 1 80 ? 5.477 -4.267 -2.843 1.00 90.44 80 PHE A N 1
ATOM 605 C CA . PHE A 1 80 ? 6.095 -3.140 -3.527 1.00 90.44 80 PHE A CA 1
ATOM 606 C C . PHE A 1 80 ? 7.515 -3.473 -3.992 1.00 90.44 80 PHE A C 1
ATOM 608 O O . PHE A 1 80 ? 7.821 -3.259 -5.158 1.00 90.44 80 PHE A O 1
ATOM 615 N N . LEU A 1 81 ? 8.343 -4.116 -3.160 1.00 89.00 81 LEU A N 1
ATOM 616 C CA . LEU A 1 81 ? 9.687 -4.562 -3.563 1.00 89.00 81 LEU A CA 1
ATOM 617 C C . LEU A 1 81 ? 9.657 -5.532 -4.758 1.00 89.00 81 LEU A C 1
ATOM 619 O O . LEU A 1 81 ? 10.531 -5.494 -5.628 1.00 89.00 81 LEU A O 1
ATOM 623 N N . LYS A 1 82 ? 8.644 -6.406 -4.833 1.00 90.62 82 LYS A N 1
ATOM 624 C CA . LYS A 1 82 ? 8.443 -7.294 -5.991 1.00 90.62 82 LYS A CA 1
ATOM 625 C C . LYS A 1 82 ? 8.075 -6.494 -7.244 1.00 90.62 82 LYS A C 1
ATOM 627 O O . LYS A 1 82 ? 8.666 -6.733 -8.297 1.00 90.62 82 LYS A O 1
ATOM 632 N N . VAL A 1 83 ? 7.160 -5.531 -7.128 1.00 91.88 83 VAL A N 1
ATOM 633 C CA . VAL A 1 83 ? 6.764 -4.637 -8.232 1.00 91.88 83 VAL A CA 1
ATOM 634 C C . VAL A 1 83 ? 7.944 -3.788 -8.704 1.00 91.88 83 VAL A C 1
ATOM 636 O O . VAL A 1 83 ? 8.221 -3.758 -9.898 1.00 91.88 83 VAL A O 1
ATOM 639 N N . GLU A 1 84 ? 8.700 -3.187 -7.785 1.00 90.25 84 GLU A N 1
ATOM 640 C CA . GLU A 1 84 ? 9.903 -2.397 -8.067 1.00 90.25 84 GLU A CA 1
ATOM 641 C C . GLU A 1 84 ? 10.926 -3.218 -8.865 1.00 90.25 84 GLU A C 1
ATOM 643 O O . GLU A 1 84 ? 11.500 -2.743 -9.842 1.00 90.25 84 GLU A O 1
ATOM 648 N N . ASN A 1 85 ? 11.132 -4.486 -8.493 1.00 89.62 85 ASN A N 1
ATOM 649 C CA . ASN A 1 85 ? 12.034 -5.378 -9.218 1.00 89.62 85 ASN A CA 1
ATOM 650 C C . ASN A 1 85 ? 11.570 -5.660 -10.652 1.00 89.62 85 ASN A C 1
ATOM 652 O O . ASN A 1 85 ? 12.407 -5.707 -11.553 1.00 89.62 85 ASN A O 1
ATOM 656 N N . VAL A 1 86 ? 10.268 -5.855 -10.872 1.00 91.38 86 VAL A N 1
ATOM 657 C CA . VAL A 1 86 ? 9.711 -6.081 -12.215 1.00 91.38 86 VAL A CA 1
ATOM 658 C C . VAL A 1 86 ? 9.778 -4.804 -13.050 1.00 91.38 86 VAL A C 1
ATOM 660 O O . VAL A 1 86 ? 10.295 -4.841 -14.164 1.00 91.38 86 VAL A O 1
ATOM 663 N N . ALA A 1 87 ? 9.347 -3.672 -12.495 1.00 90.06 87 ALA A N 1
ATOM 664 C CA . ALA A 1 87 ? 9.397 -2.374 -13.158 1.00 90.06 87 ALA A CA 1
ATOM 665 C C . ALA A 1 87 ? 10.833 -2.003 -13.557 1.00 90.06 87 ALA A C 1
ATOM 6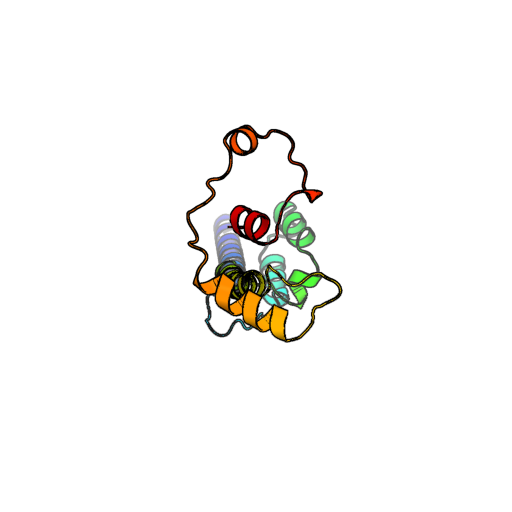67 O O . ALA A 1 87 ? 11.076 -1.591 -14.685 1.00 90.06 87 ALA A O 1
ATOM 668 N N . ARG A 1 88 ? 11.819 -2.261 -12.687 1.00 88.00 88 ARG A N 1
ATOM 669 C CA . ARG A 1 88 ? 13.237 -2.019 -12.992 1.00 88.00 88 ARG A CA 1
ATOM 670 C C . ARG A 1 88 ? 13.749 -2.871 -14.152 1.00 88.00 88 ARG A C 1
ATOM 672 O O . ARG A 1 88 ? 14.538 -2.392 -14.962 1.00 88.00 88 ARG A O 1
ATOM 679 N N . ARG A 1 89 ? 13.331 -4.139 -14.220 1.00 89.88 89 ARG A N 1
ATOM 680 C CA . ARG A 1 89 ? 13.712 -5.061 -15.306 1.00 89.88 89 ARG A CA 1
ATOM 681 C C . ARG A 1 89 ? 13.133 -4.639 -16.650 1.00 89.88 89 ARG A C 1
ATOM 683 O O . ARG A 1 89 ? 13.728 -4.944 -17.678 1.00 89.88 89 ARG A O 1
ATOM 690 N N . LEU A 1 90 ? 11.993 -3.957 -16.636 1.00 90.75 90 LEU A N 1
ATOM 691 C CA . LEU A 1 90 ? 11.244 -3.548 -17.823 1.00 90.75 90 LEU A CA 1
ATOM 692 C C . LEU A 1 90 ? 11.313 -2.040 -18.092 1.00 90.75 90 LEU A C 1
ATOM 694 O O . LEU A 1 90 ? 10.568 -1.544 -18.924 1.00 90.75 90 LEU A O 1
ATOM 698 N N . ALA A 1 91 ? 12.206 -1.308 -17.429 1.00 88.00 91 ALA A N 1
ATOM 699 C CA . ALA A 1 91 ? 12.236 0.151 -17.481 1.00 88.00 91 ALA A CA 1
ATOM 700 C C . ALA A 1 91 ? 12.538 0.744 -18.873 1.00 88.00 91 ALA A C 1
ATOM 702 O O . ALA A 1 91 ? 12.221 1.907 -19.097 1.00 88.00 91 ALA A O 1
ATOM 703 N N . MET A 1 92 ? 13.130 -0.021 -19.804 1.00 86.00 92 MET A N 1
ATOM 704 C CA . MET A 1 92 ? 13.308 0.415 -21.202 1.00 86.00 92 MET A CA 1
ATOM 705 C C . MET A 1 92 ? 12.095 0.139 -22.100 1.00 86.00 92 MET A C 1
ATOM 707 O O . MET A 1 92 ? 12.095 0.547 -23.261 1.00 86.00 92 MET A O 1
ATOM 711 N N . VAL A 1 93 ? 11.117 -0.636 -21.632 1.00 88.88 93 VAL A N 1
ATOM 712 C CA . VAL A 1 93 ? 9.989 -1.081 -22.453 1.00 88.88 93 VAL A CA 1
ATOM 713 C C . VAL A 1 93 ? 8.914 0.014 -22.439 1.00 88.88 93 VAL A C 1
ATOM 715 O O . VAL A 1 93 ? 8.430 0.349 -21.359 1.00 88.88 93 VAL A O 1
ATOM 718 N N . PRO A 1 94 ? 8.531 0.575 -23.602 1.00 85.19 94 PRO A N 1
ATOM 719 C CA . PRO A 1 94 ? 7.483 1.587 -23.686 1.00 85.19 94 PRO A CA 1
ATOM 720 C C . PRO A 1 94 ? 6.095 0.985 -23.421 1.00 85.19 94 PRO A C 1
ATOM 722 O O . PRO A 1 94 ? 5.905 -0.231 -23.488 1.00 85.19 94 PRO A O 1
ATOM 725 N N . GLU A 1 95 ? 5.108 1.848 -23.168 1.00 85.19 95 GLU A N 1
ATOM 726 C CA . GLU A 1 95 ? 3.731 1.448 -22.830 1.00 85.19 95 GLU A CA 1
ATOM 727 C C . GLU A 1 95 ? 3.056 0.604 -23.924 1.00 85.19 95 GLU A C 1
ATOM 729 O O . GLU A 1 95 ? 2.308 -0.324 -23.623 1.00 85.19 95 GLU A O 1
ATOM 734 N N . GLU A 1 96 ? 3.374 0.873 -25.193 1.00 87.75 96 GLU A N 1
ATOM 735 C CA . GLU A 1 96 ? 2.852 0.151 -26.364 1.00 87.75 96 GLU A CA 1
ATOM 736 C C . GLU A 1 96 ? 3.469 -1.253 -26.539 1.00 87.75 96 GLU A C 1
ATOM 738 O O . GLU A 1 96 ? 3.042 -2.031 -27.395 1.00 87.75 96 GLU A O 1
ATOM 743 N N . GLY A 1 97 ? 4.464 -1.602 -25.717 1.00 85.19 97 GLY A N 1
ATOM 744 C CA . GLY A 1 97 ? 5.249 -2.823 -25.841 1.00 85.19 97 GLY A CA 1
ATOM 745 C C . GLY A 1 97 ? 6.425 -2.685 -26.810 1.00 85.19 97 GLY A C 1
ATOM 746 O O . GLY A 1 97 ? 6.603 -1.685 -27.500 1.00 85.19 97 GLY A O 1
ATOM 747 N N . ALA A 1 98 ? 7.285 -3.703 -26.835 1.00 89.44 98 ALA A N 1
ATOM 748 C CA . ALA A 1 98 ? 8.518 -3.686 -27.619 1.00 89.44 98 ALA A CA 1
ATOM 749 C C . ALA A 1 98 ? 8.739 -4.985 -28.405 1.00 89.44 98 ALA A C 1
ATOM 751 O O . ALA A 1 98 ? 8.079 -6.000 -28.191 1.00 89.44 98 ALA A O 1
ATOM 752 N N . ALA A 1 99 ? 9.731 -4.991 -29.294 1.00 91.75 99 ALA A N 1
ATOM 753 C CA . ALA A 1 99 ? 10.231 -6.237 -29.862 1.00 91.75 99 ALA A CA 1
ATOM 754 C C . ALA A 1 99 ? 10.953 -7.073 -28.784 1.00 91.75 99 ALA A C 1
ATOM 756 O O . ALA A 1 99 ? 11.604 -6.523 -27.895 1.00 91.75 99 ALA A O 1
ATOM 757 N N . LEU A 1 100 ? 10.917 -8.407 -28.890 1.00 93.25 100 LEU A N 1
ATOM 758 C CA . LEU A 1 100 ? 11.560 -9.329 -27.933 1.00 93.25 100 LEU A CA 1
ATOM 759 C C . LEU A 1 100 ? 13.032 -9.001 -27.595 1.00 93.25 100 LEU A C 1
ATOM 761 O O . LEU A 1 100 ? 13.391 -9.092 -26.418 1.00 93.25 100 LEU A O 1
ATOM 765 N N . PRO A 1 101 ? 13.890 -8.575 -28.547 1.00 93.25 101 PRO A N 1
ATOM 766 C CA . PRO A 1 101 ? 15.264 -8.189 -28.225 1.00 93.25 101 PRO A CA 1
ATOM 767 C C . PRO A 1 101 ? 15.355 -7.028 -27.227 1.00 93.25 101 PRO A C 1
ATOM 769 O O . PRO A 1 101 ? 16.277 -6.993 -26.418 1.00 93.25 101 PRO A O 1
ATOM 772 N N . ILE A 1 102 ? 14.390 -6.105 -27.236 1.00 90.50 102 ILE A N 1
ATOM 773 C CA . ILE A 1 102 ? 14.359 -4.957 -26.320 1.00 90.50 102 ILE A CA 1
ATOM 774 C C . ILE A 1 102 ? 14.083 -5.427 -24.889 1.00 90.50 102 ILE A C 1
ATOM 776 O O . ILE A 1 102 ? 14.718 -4.938 -23.962 1.00 90.50 102 ILE A O 1
ATOM 780 N N . TYR A 1 103 ? 13.225 -6.432 -24.695 1.00 91.62 103 TYR A N 1
ATOM 781 C CA . TYR A 1 103 ? 13.014 -7.035 -23.373 1.00 91.62 103 TYR A CA 1
ATOM 782 C C . TYR A 1 103 ? 14.288 -7.694 -22.834 1.00 91.62 103 TYR A C 1
ATOM 784 O O . TYR A 1 103 ? 14.619 -7.524 -21.660 1.00 91.62 103 TYR A O 1
ATOM 792 N N . LEU A 1 104 ? 15.026 -8.412 -23.689 1.00 92.00 104 LEU A N 1
ATOM 793 C CA . LEU A 1 104 ? 16.306 -9.015 -23.312 1.00 92.00 104 LEU A CA 1
ATOM 794 C C . LEU A 1 104 ? 17.326 -7.941 -22.911 1.00 92.00 104 LEU A C 1
ATOM 796 O O . LEU A 1 104 ? 17.972 -8.060 -21.870 1.00 92.00 104 LEU A O 1
ATOM 800 N N . LEU A 1 105 ? 17.440 -6.879 -23.714 1.00 91.38 105 LEU A N 1
ATOM 801 C CA . LEU A 1 105 ? 18.328 -5.751 -23.438 1.00 91.38 105 LEU A CA 1
ATOM 802 C C . LEU A 1 105 ? 17.939 -5.021 -22.149 1.00 91.38 105 LEU A C 1
ATOM 804 O O . LEU A 1 105 ? 18.814 -4.768 -21.329 1.00 91.38 105 LEU A O 1
ATOM 808 N N . SER A 1 106 ? 16.649 -4.761 -21.927 1.00 89.62 106 SER A N 1
ATOM 809 C CA . SER A 1 106 ? 16.130 -4.149 -20.697 1.00 89.62 106 SER A CA 1
ATOM 810 C C . SER A 1 106 ? 16.501 -4.977 -19.466 1.00 89.62 106 SER A C 1
ATOM 812 O O . SER A 1 106 ? 16.974 -4.447 -18.458 1.00 89.62 106 SER A O 1
ATOM 814 N N . TYR A 1 107 ? 16.371 -6.304 -19.560 1.00 90.88 107 TYR A N 1
ATOM 815 C CA . TYR A 1 107 ? 16.744 -7.202 -18.473 1.00 90.88 107 TYR A CA 1
ATOM 816 C C . TYR A 1 107 ? 18.250 -7.151 -18.178 1.00 90.88 107 TYR A C 1
ATOM 818 O O . TYR A 1 107 ? 18.638 -7.014 -17.015 1.00 90.88 107 TYR A O 1
ATOM 826 N N . LEU A 1 108 ? 19.100 -7.204 -19.210 1.00 90.69 108 LEU A N 1
ATOM 827 C CA . LEU A 1 108 ? 20.558 -7.103 -19.066 1.00 90.69 108 LEU A CA 1
ATOM 828 C C . LEU A 1 108 ? 20.980 -5.741 -18.503 1.00 90.69 108 LEU A C 1
ATOM 830 O O . LEU A 1 108 ? 21.770 -5.679 -17.562 1.00 90.69 108 LEU A O 1
ATOM 834 N N . GLN A 1 109 ? 20.417 -4.653 -19.030 1.00 87.56 109 GLN A N 1
ATOM 835 C CA . GLN A 1 109 ? 20.699 -3.296 -18.571 1.00 87.56 109 GLN A CA 1
ATOM 836 C C . GLN A 1 109 ? 20.324 -3.123 -17.093 1.00 87.56 109 GLN A C 1
ATOM 838 O O . GLN A 1 109 ? 21.100 -2.553 -16.327 1.00 87.56 109 GLN A O 1
ATOM 843 N N . SER A 1 110 ? 19.187 -3.682 -16.660 1.00 85.69 110 SER A N 1
ATOM 844 C CA . SER A 1 110 ? 18.734 -3.597 -15.265 1.00 85.69 110 SER A CA 1
ATOM 845 C C . SER A 1 110 ? 19.708 -4.211 -14.251 1.00 85.69 110 SER A C 1
ATOM 847 O O . SER A 1 110 ? 19.699 -3.814 -13.086 1.00 85.69 110 SER A O 1
ATOM 849 N N . PHE A 1 111 ? 20.553 -5.154 -14.684 1.00 86.00 111 PHE A N 1
ATOM 850 C CA . PHE A 1 111 ? 21.611 -5.750 -13.865 1.00 86.00 111 PHE A CA 1
ATOM 851 C C . PHE A 1 111 ? 22.883 -4.895 -13.802 1.00 86.00 111 PHE A C 1
ATOM 853 O O . PHE A 1 111 ? 23.614 -4.973 -12.818 1.00 86.00 111 PHE A O 1
ATOM 860 N N . LEU A 1 112 ? 23.156 -4.104 -14.843 1.00 84.75 112 LEU A N 1
ATOM 861 C CA . LEU A 1 112 ? 24.366 -3.284 -14.958 1.00 84.75 112 LEU A CA 1
ATOM 862 C C . LEU A 1 112 ? 24.196 -1.883 -14.350 1.00 84.75 112 LEU A C 1
ATOM 864 O O . LEU A 1 112 ? 25.184 -1.265 -13.958 1.00 84.75 112 LEU A O 1
ATOM 868 N N . ILE A 1 113 ? 22.963 -1.375 -14.255 1.00 79.38 113 ILE A N 1
ATOM 869 C CA . ILE A 1 113 ? 22.675 -0.069 -13.649 1.00 79.38 113 ILE A CA 1
ATOM 870 C C . ILE A 1 113 ? 22.861 -0.138 -12.128 1.00 79.38 113 ILE A C 1
ATOM 872 O O . ILE A 1 113 ? 22.125 -0.814 -11.406 1.00 79.38 113 ILE A O 1
ATOM 876 N N . ILE A 1 114 ? 23.837 0.619 -11.627 1.00 72.19 114 ILE A N 1
ATOM 877 C CA . ILE A 1 114 ? 24.109 0.756 -10.195 1.00 72.19 114 ILE A CA 1
ATOM 878 C C . ILE A 1 114 ? 23.051 1.674 -9.563 1.00 72.19 114 ILE A C 1
ATOM 880 O O . ILE A 1 114 ? 22.878 2.820 -9.968 1.00 72.19 114 ILE A O 1
ATOM 884 N N . LYS A 1 115 ? 22.376 1.176 -8.518 1.00 61.97 115 LYS A N 1
ATOM 885 C CA . LYS A 1 115 ? 21.244 1.822 -7.817 1.00 61.97 115 LYS A CA 1
ATOM 886 C C . LYS A 1 115 ? 21.523 3.206 -7.202 1.00 61.97 115 LYS A C 1
ATOM 888 O O . LYS A 1 115 ? 20.584 3.855 -6.763 1.00 61.97 115 LYS A O 1
ATOM 893 N N . THR A 1 116 ? 22.779 3.633 -7.094 1.00 55.41 116 THR A N 1
ATOM 894 C CA . THR A 1 116 ? 23.198 4.796 -6.289 1.00 55.41 116 THR A CA 1
ATOM 895 C C . THR A 1 116 ? 23.632 6.008 -7.113 1.00 55.41 116 THR A C 1
ATOM 897 O O . THR A 1 116 ? 24.192 6.942 -6.548 1.00 55.41 116 THR A O 1
ATOM 900 N N . ALA A 1 117 ? 23.440 6.001 -8.434 1.00 56.34 117 ALA A N 1
ATOM 901 C CA . ALA A 1 117 ? 24.057 7.011 -9.293 1.00 56.34 117 ALA A CA 1
ATOM 902 C C . ALA A 1 117 ? 23.392 8.402 -9.236 1.00 56.34 117 ALA A C 1
ATOM 904 O O . ALA A 1 11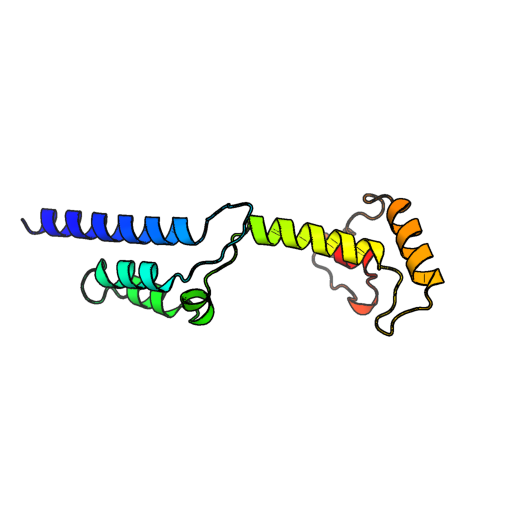7 ? 24.092 9.394 -9.417 1.00 56.34 117 ALA A O 1
ATOM 905 N N . ASN A 1 118 ? 22.090 8.502 -8.945 1.00 65.94 118 ASN A N 1
ATOM 906 C CA . ASN A 1 118 ? 21.342 9.751 -9.143 1.00 65.94 118 ASN A CA 1
ATOM 907 C C . ASN A 1 118 ? 20.706 10.264 -7.843 1.00 65.94 118 ASN A C 1
ATOM 909 O O . ASN A 1 118 ? 19.526 10.033 -7.643 1.00 65.94 118 ASN A O 1
ATOM 913 N N . PRO A 1 119 ? 21.412 10.931 -6.915 1.00 74.88 119 PRO A N 1
ATOM 914 C CA . PRO A 1 119 ? 20.768 11.482 -5.717 1.00 74.88 119 PRO A CA 1
ATOM 915 C C . PRO A 1 119 ? 19.598 12.414 -6.079 1.00 74.88 119 PRO A C 1
ATOM 917 O O . PRO A 1 119 ? 19.666 13.118 -7.088 1.00 74.88 119 PRO A O 1
ATOM 920 N N . ILE A 1 120 ? 18.550 12.435 -5.243 1.00 80.62 120 ILE A N 1
ATOM 921 C CA . ILE A 1 120 ? 17.423 13.366 -5.417 1.00 80.62 120 ILE A CA 1
ATOM 922 C C . ILE A 1 120 ? 17.995 14.794 -5.447 1.00 80.62 120 ILE A C 1
ATOM 924 O O . ILE A 1 120 ? 18.752 15.163 -4.538 1.00 80.62 120 ILE A O 1
ATOM 928 N N . PRO A 1 121 ? 17.715 15.585 -6.498 1.00 83.31 121 PRO A N 1
ATOM 929 C CA . PRO A 1 121 ? 18.301 16.908 -6.644 1.00 83.31 121 PRO A CA 1
ATOM 930 C C . PRO A 1 121 ? 17.817 17.839 -5.529 1.00 83.31 121 PRO A C 1
ATOM 932 O O . PRO A 1 121 ? 16.675 17.769 -5.091 1.00 83.31 121 PRO A O 1
ATOM 935 N N . LYS A 1 122 ? 18.683 18.761 -5.090 1.00 83.88 122 LYS A N 1
ATOM 936 C CA . LYS A 1 122 ? 18.382 19.682 -3.976 1.00 83.88 122 LYS A CA 1
ATOM 937 C C . LYS A 1 122 ? 17.112 20.505 -4.185 1.00 83.88 122 LYS A C 1
ATOM 939 O O . LYS A 1 122 ? 16.388 20.724 -3.232 1.00 83.88 122 LYS A O 1
ATOM 944 N N . LYS A 1 123 ? 16.824 20.874 -5.432 1.00 85.50 123 LYS A N 1
ATOM 945 C CA . LYS A 1 123 ? 15.599 21.583 -5.817 1.00 85.50 123 LYS A CA 1
ATOM 946 C C . LYS A 1 123 ? 14.331 20.835 -5.402 1.00 85.50 123 LYS A C 1
ATOM 948 O O . LYS A 1 123 ? 13.401 21.436 -4.889 1.00 85.50 123 LYS A O 1
ATOM 953 N N . GLU A 1 124 ? 14.324 19.512 -5.555 1.00 83.62 124 GLU A N 1
ATOM 954 C CA . GLU A 1 124 ? 13.202 18.672 -5.116 1.00 83.62 124 GLU A CA 1
ATOM 955 C C . GLU A 1 124 ? 13.128 18.559 -3.596 1.00 83.62 124 GLU A C 1
ATOM 957 O O . GLU A 1 124 ? 12.042 18.453 -3.044 1.00 83.62 124 GLU A O 1
ATOM 962 N N . LEU A 1 125 ? 14.272 18.612 -2.908 1.00 83.56 125 LEU A N 1
ATOM 963 C CA . LEU A 1 125 ? 14.314 18.657 -1.442 1.00 83.56 125 LEU A CA 1
ATOM 964 C C . LEU A 1 125 ? 13.837 20.006 -0.882 1.00 83.56 125 LEU A C 1
ATOM 966 O O . LEU A 1 125 ? 13.497 20.091 0.293 1.00 83.56 125 LEU A O 1
ATOM 970 N N . GLU A 1 126 ? 13.846 21.047 -1.712 1.00 89.88 126 GLU A N 1
ATOM 971 C CA . GLU A 1 126 ? 13.360 22.397 -1.416 1.00 89.88 126 GLU A CA 1
ATOM 972 C C . GLU A 1 126 ? 11.898 22.594 -1.880 1.00 89.88 126 GLU A C 1
ATOM 974 O O . GLU A 1 126 ? 11.412 23.723 -1.910 1.00 89.88 126 GLU A O 1
ATOM 979 N N . ASP A 1 127 ? 11.195 21.500 -2.217 1.00 85.44 127 ASP A N 1
ATOM 980 C CA . ASP A 1 127 ? 9.802 21.464 -2.690 1.00 85.44 127 ASP A CA 1
ATOM 981 C C . ASP A 1 127 ? 9.540 22.312 -3.958 1.00 85.44 127 ASP A C 1
ATOM 983 O O . ASP A 1 127 ? 8.426 22.791 -4.198 1.00 85.44 127 ASP A O 1
ATOM 987 N N . GLU A 1 128 ? 10.553 22.493 -4.813 1.00 89.44 128 GLU A N 1
ATOM 988 C CA . GLU A 1 128 ? 10.369 23.138 -6.116 1.00 89.44 128 GLU A CA 1
ATOM 989 C C . GLU A 1 128 ? 9.511 22.270 -7.063 1.00 89.44 128 GLU A C 1
ATOM 991 O O . GLU A 1 128 ? 9.573 21.036 -7.022 1.00 89.44 128 GLU A O 1
ATOM 996 N N . PRO A 1 129 ? 8.719 22.887 -7.965 1.00 86.38 129 PRO A N 1
ATOM 997 C CA . PRO A 1 129 ? 7.886 22.145 -8.903 1.00 86.38 129 PRO A CA 1
ATOM 998 C C . PRO A 1 129 ? 8.732 21.299 -9.863 1.00 86.38 129 PRO A C 1
ATOM 1000 O O . PRO A 1 129 ? 9.668 21.791 -10.495 1.00 86.38 129 PRO A O 1
ATOM 1003 N N . ILE A 1 130 ? 8.345 20.031 -10.015 1.00 84.31 130 ILE A N 1
ATOM 1004 C CA . ILE A 1 130 ? 8.979 19.074 -10.927 1.00 84.31 130 ILE A CA 1
ATOM 1005 C C . ILE A 1 130 ? 8.163 18.882 -12.203 1.00 84.31 130 ILE A C 1
ATOM 1007 O O . ILE A 1 130 ? 6.931 18.859 -12.170 1.00 84.31 130 ILE A O 1
ATOM 1011 N N . ASP A 1 131 ? 8.848 18.677 -13.329 1.00 87.31 131 ASP A N 1
ATOM 1012 C CA . ASP A 1 131 ? 8.199 18.221 -14.558 1.00 87.31 131 ASP A CA 1
ATOM 1013 C C . ASP A 1 131 ? 8.062 16.697 -14.546 1.00 87.31 131 ASP A C 1
ATOM 1015 O O . ASP A 1 131 ? 9.006 15.960 -14.840 1.00 87.31 131 ASP A O 1
ATOM 1019 N N . VAL A 1 132 ? 6.860 16.227 -14.222 1.00 84.88 132 VAL A N 1
ATOM 1020 C CA . VAL A 1 132 ? 6.529 14.799 -14.143 1.00 84.88 132 VAL A CA 1
ATOM 1021 C C . VAL A 1 132 ? 6.705 14.060 -15.472 1.00 84.88 132 VAL A C 1
ATOM 1023 O O . VAL A 1 132 ? 7.003 12.870 -15.456 1.00 84.88 132 VAL A O 1
ATOM 1026 N N . ASN A 1 133 ? 6.576 14.745 -16.613 1.00 86.81 133 ASN A N 1
ATOM 1027 C CA . ASN A 1 133 ? 6.678 14.112 -17.934 1.00 86.81 133 ASN A CA 1
ATOM 1028 C C . ASN A 1 133 ? 8.128 13.830 -18.338 1.00 86.81 133 ASN A C 1
ATOM 1030 O O . ASN A 1 133 ? 8.380 13.029 -19.235 1.00 86.81 133 ASN A O 1
ATOM 1034 N N . SER A 1 134 ? 9.084 14.492 -17.684 1.00 85.62 134 SER A N 1
ATOM 1035 C CA . SER A 1 134 ? 10.513 14.303 -17.934 1.00 85.62 134 SER A CA 1
ATOM 1036 C C . SER A 1 134 ? 11.098 13.081 -17.216 1.00 85.62 134 SER A C 1
ATOM 1038 O O . SER A 1 134 ? 12.228 12.683 -17.500 1.00 85.62 134 SER A O 1
ATOM 1040 N N . LEU A 1 135 ? 10.347 12.484 -16.284 1.00 84.81 135 LEU A N 1
ATOM 1041 C CA . LEU A 1 135 ? 10.830 11.405 -15.429 1.00 84.81 135 LEU A CA 1
ATOM 1042 C C . LEU A 1 135 ? 10.822 10.064 -16.164 1.00 84.81 135 LEU A C 1
ATOM 1044 O O . LEU A 1 135 ? 9.799 9.628 -16.689 1.00 84.81 135 LEU A O 1
ATOM 1048 N N . ASN A 1 136 ? 11.953 9.359 -16.130 1.00 83.62 136 ASN A N 1
ATOM 1049 C CA . ASN A 1 136 ? 12.021 7.976 -16.583 1.00 83.62 136 ASN A CA 1
ATOM 1050 C C . ASN A 1 136 ? 11.550 7.017 -15.470 1.00 83.62 136 ASN A C 1
ATOM 1052 O O . ASN A 1 136 ? 11.542 7.348 -14.285 1.00 83.62 136 ASN A O 1
ATOM 1056 N N . THR A 1 137 ? 11.236 5.770 -15.816 1.00 85.38 137 THR A N 1
ATOM 1057 C CA . THR A 1 137 ? 10.866 4.706 -14.873 1.00 85.38 137 THR A CA 1
ATOM 1058 C C . THR A 1 137 ? 11.876 4.565 -13.729 1.00 85.38 137 THR A C 1
ATOM 1060 O O . THR A 1 137 ? 11.485 4.388 -12.579 1.00 85.38 137 THR A O 1
ATOM 1063 N N . TYR A 1 138 ? 13.180 4.687 -14.003 1.00 83.81 138 TYR A N 1
ATOM 1064 C CA . TYR A 1 138 ? 14.211 4.648 -12.958 1.00 83.81 138 TYR A CA 1
ATOM 1065 C C . TYR A 1 138 ? 14.096 5.811 -11.964 1.00 83.81 138 TYR A C 1
ATOM 1067 O O . TYR A 1 138 ? 14.230 5.598 -10.760 1.00 83.81 138 TYR A O 1
ATOM 1075 N N . ASP A 1 139 ? 13.796 7.010 -12.461 1.00 84.44 139 ASP A N 1
ATOM 1076 C CA . ASP A 1 139 ? 13.630 8.224 -11.663 1.00 84.44 139 ASP A CA 1
ATOM 1077 C C . ASP A 1 139 ? 12.391 8.126 -10.761 1.00 84.44 139 ASP A C 1
ATOM 1079 O O . ASP A 1 139 ? 12.424 8.522 -9.592 1.00 84.44 139 ASP A O 1
ATOM 1083 N N . ILE A 1 140 ? 11.310 7.541 -11.284 1.00 86.88 140 ILE A N 1
ATOM 1084 C CA . ILE A 1 140 ? 10.071 7.282 -10.542 1.00 86.88 140 ILE A CA 1
ATOM 1085 C C . ILE A 1 140 ? 10.311 6.238 -9.447 1.00 86.88 140 ILE A C 1
ATOM 1087 O O . ILE A 1 140 ? 9.970 6.469 -8.288 1.00 86.88 140 ILE A O 1
ATOM 1091 N N . LEU A 1 141 ? 10.936 5.105 -9.788 1.00 84.81 141 LEU A N 1
ATOM 1092 C CA . LEU A 1 141 ? 11.238 4.044 -8.820 1.00 84.81 141 LEU A CA 1
ATOM 1093 C C . LEU A 1 141 ? 12.159 4.529 -7.703 1.00 84.81 141 LEU A C 1
ATOM 1095 O O . LEU A 1 141 ? 12.041 4.071 -6.570 1.00 84.81 141 LEU A O 1
ATOM 1099 N N . GLN A 1 142 ? 13.062 5.458 -8.010 1.00 82.88 142 GLN A N 1
ATOM 1100 C CA . GLN A 1 142 ? 13.940 6.037 -7.011 1.00 82.88 142 GLN A CA 1
ATOM 1101 C C . GLN A 1 142 ? 13.206 6.970 -6.036 1.00 82.88 142 GLN A C 1
ATOM 1103 O O . GLN A 1 142 ? 13.536 6.962 -4.854 1.00 82.88 142 GLN A O 1
ATOM 1108 N N . ARG A 1 143 ? 12.224 7.750 -6.507 1.00 84.31 143 ARG A N 1
ATOM 1109 C CA . ARG A 1 143 ? 11.404 8.642 -5.661 1.00 84.31 143 ARG A CA 1
ATOM 1110 C C . ARG A 1 143 ? 10.367 7.899 -4.830 1.00 84.31 143 ARG A C 1
ATOM 1112 O O . ARG A 1 143 ? 9.988 8.363 -3.764 1.00 84.31 143 ARG A O 1
ATOM 1119 N N . ALA A 1 144 ? 9.891 6.760 -5.325 1.00 82.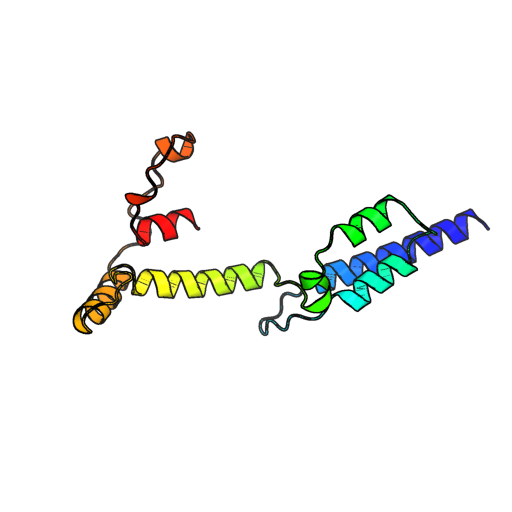25 144 ALA A N 1
ATOM 1120 C CA . ALA A 1 144 ? 8.885 5.950 -4.647 1.00 82.25 144 ALA A CA 1
ATOM 1121 C C . ALA A 1 144 ? 9.444 5.114 -3.477 1.00 82.25 144 ALA A C 1
ATOM 1123 O O . ALA A 1 144 ? 8.686 4.383 -2.838 1.00 82.25 144 ALA A O 1
ATOM 1124 N N . ARG A 1 145 ? 10.756 5.177 -3.231 1.00 73.50 145 ARG A N 1
ATOM 1125 C CA . ARG A 1 145 ? 11.455 4.420 -2.194 1.00 73.50 145 ARG A CA 1
ATOM 1126 C C . ARG A 1 145 ? 11.742 5.277 -0.970 1.00 73.50 145 ARG A C 1
ATOM 1128 O O . ARG A 1 145 ? 11.578 4.726 0.141 1.00 73.50 145 ARG A O 1
#

Foldseek 3Di:
DVVVVVVVLVVQLVVLVVVLVCLQADPDPPFQFDASQVSLVSNVVSDDPCPVVNVVVSVPDDPCCRGRNDTHPVRVVVVLVVVLLVLQLCQQADPVGDDPVSSVVSNVVSVVDDLPDDPDDVCVVVVHDDDPVPDGSSNVSNVVD